Protein AF-A0A354HS71-F1 (afdb_monomer)

Foldseek 3Di:
DLVVCVVVVQADADPPPRHQQQPDQEDEEEDADDVCLVVVLSNCVSSVHHQFPVVDKHDDAYEYEHPHLVPVVVSLRRHQKYQADDCPVLVVVLVVLSVVCVVVVHISVVSSVSSCVDPRMDGD

Nearest PDB structures (foldseek):
  1vyt-assembly1_A  TM=1.849E-01  e=8.438E+00  Rattus norvegicus

Sequence (124 aa):
MEAKLREHKIPLYGLETKTGLNAFDIIGFTLQYELGYTNLLNMLDLAGLSPHARERTGFPLIIAGGPGALNPEPLADFIDAFVLGEGEEIVTEIAETVAEAKKQGWGKDKTLKLLAAIPGIYVP

Structure (mmCIF, N/CA/C/O backbone):
data_AF-A0A354HS71-F1
#
_entry.id   AF-A0A354HS71-F1
#
loop_
_atom_site.group_PDB
_atom_site.id
_atom_site.type_symbol
_atom_site.label_atom_id
_atom_site.label_alt_id
_atom_site.label_comp_id
_atom_site.label_asym_id
_atom_site.label_entity_id
_atom_site.label_seq_id
_atom_site.pdbx_PDB_ins_code
_atom_site.Cartn_x
_atom_site.Cartn_y
_atom_site.Cartn_z
_atom_site.occupancy
_atom_site.B_iso_or_equiv
_atom_site.auth_seq_id
_atom_site.auth_comp_id
_atom_site.auth_asym_id
_atom_site.auth_atom_id
_atom_site.pdbx_PDB_model_num
ATOM 1 N N . MET A 1 1 ? 16.553 -13.009 -10.366 1.00 79.50 1 MET A N 1
ATOM 2 C CA . MET A 1 1 ? 15.919 -13.760 -9.257 1.00 79.50 1 MET A CA 1
ATOM 3 C C . MET A 1 1 ? 14.458 -14.072 -9.564 1.00 79.50 1 MET A C 1
ATOM 5 O O . MET A 1 1 ? 14.075 -15.223 -9.426 1.00 79.50 1 MET A O 1
ATOM 9 N N . GLU A 1 2 ? 13.690 -13.105 -10.080 1.00 89.12 2 GLU A N 1
ATOM 10 C CA . GLU A 1 2 ? 12.306 -13.276 -10.560 1.00 89.12 2 GLU A CA 1
ATOM 11 C C . GLU A 1 2 ? 12.054 -14.570 -11.353 1.00 89.12 2 GLU A C 1
ATOM 13 O O . GLU A 1 2 ? 11.213 -15.376 -10.967 1.00 89.12 2 GLU A O 1
ATOM 18 N N . ALA A 1 3 ? 12.815 -14.803 -12.429 1.00 90.50 3 ALA A N 1
ATOM 19 C CA . ALA A 1 3 ? 12.625 -15.974 -13.287 1.00 90.50 3 ALA A CA 1
ATOM 20 C C . ALA A 1 3 ? 12.678 -17.301 -12.509 1.00 90.50 3 ALA A C 1
ATOM 22 O O . ALA A 1 3 ? 11.919 -18.219 -12.804 1.00 90.50 3 ALA A O 1
ATOM 23 N N . LYS A 1 4 ? 13.522 -17.384 -11.470 1.00 92.88 4 LYS A N 1
ATOM 24 C CA . LYS A 1 4 ? 13.631 -18.572 -10.614 1.00 92.88 4 LYS A CA 1
ATOM 25 C C . LYS A 1 4 ? 12.433 -18.739 -9.685 1.00 92.88 4 LYS A C 1
ATOM 27 O O . LYS A 1 4 ? 11.994 -19.871 -9.508 1.00 92.88 4 LYS A O 1
ATOM 32 N N . LEU A 1 5 ? 11.887 -17.649 -9.144 1.00 91.19 5 LEU A N 1
ATOM 33 C CA . LEU A 1 5 ? 10.659 -17.689 -8.342 1.00 91.19 5 LEU A CA 1
ATOM 34 C C . LEU A 1 5 ? 9.483 -18.199 -9.180 1.00 91.19 5 LEU A C 1
ATOM 36 O O . LEU A 1 5 ? 8.799 -19.135 -8.771 1.00 91.19 5 LEU A O 1
ATOM 40 N N . ARG A 1 6 ? 9.321 -17.661 -10.395 1.00 92.12 6 ARG A N 1
ATOM 41 C CA . ARG A 1 6 ? 8.273 -18.087 -11.334 1.00 92.12 6 ARG A CA 1
ATOM 42 C C . ARG A 1 6 ? 8.437 -19.548 -11.760 1.00 92.12 6 ARG A C 1
ATOM 44 O O . ARG A 1 6 ? 7.472 -20.303 -11.696 1.00 92.12 6 ARG A O 1
ATOM 51 N N . GLU A 1 7 ? 9.653 -19.963 -12.129 1.00 94.75 7 GLU A N 1
ATOM 52 C CA . GLU A 1 7 ? 9.976 -21.350 -12.515 1.00 94.75 7 GLU A CA 1
ATOM 53 C C . GLU A 1 7 ? 9.574 -22.357 -11.427 1.00 94.75 7 GLU A C 1
ATOM 55 O O . GLU A 1 7 ? 8.986 -23.394 -11.724 1.00 94.75 7 GLU A O 1
ATOM 60 N N . HIS A 1 8 ? 9.831 -22.022 -10.161 1.00 92.94 8 HIS A N 1
ATOM 61 C CA . HIS A 1 8 ? 9.558 -22.903 -9.025 1.00 92.94 8 HIS A CA 1
ATOM 62 C C . HIS A 1 8 ? 8.184 -22.658 -8.382 1.00 92.94 8 HIS A C 1
ATOM 64 O O . HIS A 1 8 ? 7.866 -23.301 -7.384 1.00 92.94 8 HIS A O 1
ATOM 70 N N . LYS A 1 9 ? 7.366 -21.749 -8.940 1.00 90.31 9 LYS A N 1
ATOM 71 C CA . LYS A 1 9 ? 6.063 -21.323 -8.392 1.00 90.31 9 LYS A CA 1
ATOM 72 C C . LYS A 1 9 ? 6.144 -20.886 -6.925 1.00 90.31 9 LYS A C 1
ATOM 74 O O . LYS A 1 9 ? 5.249 -21.166 -6.130 1.00 90.31 9 LYS A O 1
ATOM 79 N N . ILE A 1 10 ? 7.234 -20.215 -6.570 1.00 91.94 10 ILE A N 1
ATOM 80 C CA . ILE A 1 10 ? 7.444 -19.666 -5.233 1.00 91.94 10 ILE A CA 1
ATOM 81 C C . ILE A 1 10 ? 6.936 -18.219 -5.255 1.00 91.94 10 ILE A C 1
ATOM 83 O O . ILE A 1 10 ? 7.494 -17.420 -6.013 1.00 91.94 10 ILE A O 1
ATOM 87 N N . PRO A 1 11 ? 5.896 -17.865 -4.475 1.00 92.06 11 PRO A N 1
ATOM 88 C CA . PRO A 1 11 ? 5.414 -16.491 -4.421 1.00 92.06 11 PRO A CA 1
ATOM 89 C C . PRO A 1 11 ? 6.471 -15.583 -3.794 1.00 92.06 11 PRO A C 1
ATOM 91 O O . PRO A 1 11 ? 7.315 -16.041 -3.022 1.00 92.06 11 PRO A O 1
ATOM 94 N N . LEU A 1 12 ? 6.410 -14.285 -4.085 1.00 95.50 12 LEU A N 1
ATOM 95 C CA . LEU A 1 12 ? 7.213 -13.309 -3.355 1.00 95.50 12 LEU A CA 1
ATOM 96 C C . LEU A 1 12 ? 6.882 -13.387 -1.855 1.00 95.50 12 LEU A C 1
ATOM 98 O O . LEU A 1 12 ? 5.713 -13.490 -1.477 1.00 95.50 12 LEU A O 1
ATOM 102 N N . TYR A 1 13 ? 7.908 -13.365 -1.006 1.00 95.44 13 TYR A N 1
ATOM 103 C CA . TYR A 1 13 ? 7.783 -13.598 0.432 1.00 95.44 13 TYR A CA 1
ATOM 104 C C . TYR A 1 13 ? 8.615 -12.612 1.259 1.00 95.44 13 TYR A C 1
ATOM 106 O O . TYR A 1 13 ? 9.603 -12.059 0.773 1.00 95.44 13 TYR A O 1
ATOM 114 N N . GLY A 1 14 ? 8.227 -12.419 2.522 1.00 95.44 14 GLY A N 1
ATOM 115 C CA . GLY A 1 14 ? 8.968 -11.612 3.496 1.00 95.44 14 GLY A CA 1
ATOM 116 C C . GLY A 1 14 ? 10.274 -12.278 3.932 1.00 95.44 14 GLY A C 1
ATOM 117 O O . GLY A 1 14 ? 10.353 -13.504 4.031 1.00 95.44 14 GLY A O 1
ATOM 118 N N . LEU A 1 15 ? 11.311 -11.486 4.199 1.00 94.69 15 LEU A N 1
ATOM 119 C CA . LEU A 1 15 ? 12.655 -11.997 4.475 1.00 94.69 15 LEU A CA 1
ATOM 120 C C . LEU A 1 15 ? 12.729 -12.771 5.801 1.00 94.69 15 LEU A C 1
ATOM 122 O O . LEU A 1 15 ? 13.402 -13.798 5.882 1.00 94.69 15 LEU A O 1
ATOM 126 N N . GLU A 1 16 ? 12.017 -12.291 6.816 1.00 95.75 16 GLU A N 1
ATOM 127 C CA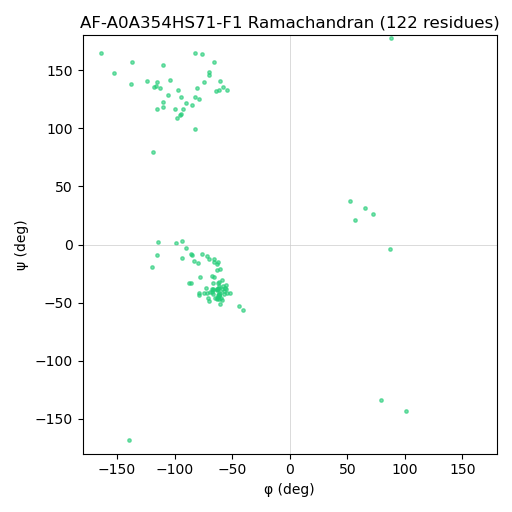 . GLU A 1 16 ? 12.092 -12.742 8.204 1.00 95.75 16 GLU A CA 1
ATOM 128 C C . GLU A 1 16 ? 11.505 -14.143 8.379 1.00 95.75 16 GLU A C 1
ATOM 130 O O . GLU A 1 16 ? 12.117 -15.016 8.991 1.00 95.75 16 GLU A O 1
ATOM 135 N N . THR A 1 17 ? 10.311 -14.366 7.831 1.00 95.25 17 THR A N 1
ATOM 136 C CA . THR A 1 17 ? 9.539 -15.596 8.057 1.00 95.25 17 THR A CA 1
ATOM 137 C C . THR A 1 17 ? 9.346 -16.432 6.801 1.00 95.25 17 THR A C 1
ATOM 139 O O . THR A 1 17 ? 8.841 -17.550 6.889 1.00 95.25 17 THR A O 1
ATOM 142 N N . LYS A 1 18 ? 9.712 -15.907 5.623 1.00 94.19 18 LYS A N 1
ATOM 143 C CA . LYS A 1 18 ? 9.358 -16.482 4.313 1.00 94.19 18 LYS A CA 1
ATOM 144 C C . LYS A 1 18 ? 7.847 -16.641 4.111 1.00 94.19 18 LYS A C 1
ATOM 146 O O . LYS A 1 18 ? 7.415 -17.422 3.265 1.00 94.19 18 LYS A O 1
ATOM 151 N N . THR A 1 19 ? 7.040 -15.888 4.862 1.00 95.56 19 THR A N 1
ATOM 152 C CA . THR A 1 19 ? 5.595 -15.799 4.641 1.00 95.56 19 THR A CA 1
ATOM 153 C C . THR A 1 19 ? 5.351 -15.165 3.274 1.00 95.56 19 THR A C 1
ATOM 155 O O . THR A 1 19 ? 5.963 -14.145 2.957 1.00 95.56 19 THR A O 1
ATOM 158 N N . GLY A 1 20 ? 4.481 -15.762 2.456 1.00 95.88 20 GLY A N 1
ATOM 159 C CA . GLY A 1 20 ? 4.084 -15.181 1.172 1.00 95.88 20 GLY A CA 1
ATOM 160 C C . GLY A 1 20 ? 3.428 -13.816 1.367 1.00 95.88 20 GLY A C 1
ATOM 161 O O . GLY A 1 20 ? 2.666 -13.630 2.314 1.00 95.88 20 GLY A O 1
ATOM 162 N N . LEU A 1 21 ? 3.714 -12.857 0.484 1.00 96.06 21 LEU A N 1
ATOM 163 C CA . LEU A 1 21 ? 3.196 -11.491 0.614 1.00 96.06 21 LEU A CA 1
ATOM 164 C C . LEU A 1 21 ? 1.658 -11.431 0.630 1.00 96.06 21 LEU A C 1
ATOM 166 O O . LEU A 1 21 ? 1.080 -10.599 1.320 1.00 96.06 21 LEU A O 1
ATOM 170 N N . ASN A 1 22 ? 0.989 -12.360 -0.051 1.00 94.44 22 ASN A N 1
ATOM 171 C CA . ASN A 1 22 ? -0.469 -12.492 -0.047 1.00 94.44 22 ASN A CA 1
ATOM 172 C C . ASN A 1 22 ? -1.085 -12.895 1.306 1.00 94.44 22 ASN A C 1
ATOM 174 O O . ASN A 1 22 ? -2.302 -12.833 1.446 1.00 94.44 22 ASN A O 1
ATOM 178 N N . ALA A 1 23 ? -0.281 -13.328 2.279 1.00 95.62 23 ALA A N 1
ATOM 179 C CA . ALA A 1 23 ? -0.741 -13.709 3.614 1.00 95.62 23 ALA A CA 1
ATOM 180 C C . ALA A 1 23 ? -0.548 -12.600 4.665 1.00 95.62 23 ALA A C 1
ATOM 182 O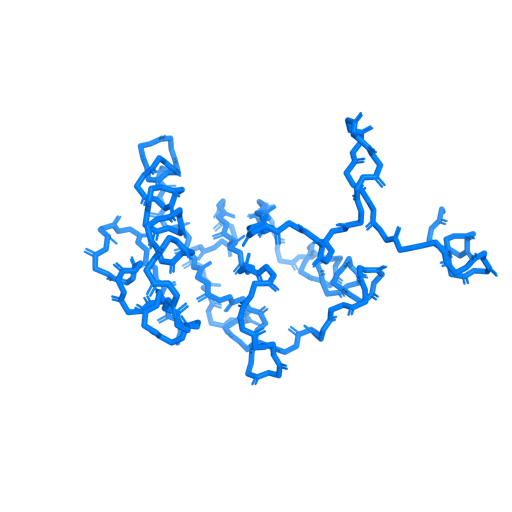 O . ALA A 1 23 ? -0.850 -12.816 5.838 1.00 95.62 23 ALA A O 1
ATOM 183 N N . PHE A 1 24 ? -0.030 -11.434 4.267 1.00 96.69 24 PHE A N 1
ATOM 184 C CA . PHE A 1 24 ? 0.070 -10.267 5.140 1.00 96.69 24 PHE A CA 1
ATOM 185 C C . PHE A 1 24 ? -1.247 -9.489 5.188 1.00 96.69 24 PHE A C 1
ATOM 187 O O . PHE A 1 24 ? -2.124 -9.641 4.339 1.00 96.69 24 PHE A O 1
ATOM 194 N N . ASP A 1 25 ? -1.353 -8.610 6.181 1.00 96.31 25 ASP A N 1
ATOM 195 C CA . ASP A 1 25 ? -2.488 -7.697 6.332 1.00 96.31 25 ASP A CA 1
ATOM 196 C C . ASP A 1 25 ? -2.280 -6.391 5.563 1.00 96.31 25 ASP A C 1
ATOM 198 O O . ASP A 1 25 ? -3.222 -5.804 5.031 1.00 96.31 25 ASP A O 1
ATOM 202 N N . ILE A 1 26 ? -1.028 -5.947 5.476 1.00 97.06 26 ILE A N 1
ATOM 203 C CA . ILE A 1 26 ? -0.614 -4.730 4.788 1.00 97.06 26 ILE A CA 1
ATOM 204 C C . ILE A 1 26 ? 0.668 -5.044 4.022 1.00 97.06 26 ILE A C 1
ATOM 206 O O . ILE A 1 26 ? 1.573 -5.688 4.555 1.00 97.06 26 ILE A O 1
ATOM 210 N N . ILE A 1 27 ? 0.761 -4.549 2.791 1.00 97.31 27 ILE A N 1
ATOM 211 C CA . ILE A 1 27 ? 2.017 -4.444 2.050 1.00 97.31 27 ILE A CA 1
ATOM 212 C C . ILE A 1 27 ? 2.294 -2.956 1.844 1.00 97.31 27 ILE A C 1
ATOM 214 O O . ILE A 1 27 ? 1.525 -2.262 1.180 1.00 97.31 27 ILE A O 1
ATOM 218 N N . GLY A 1 28 ? 3.391 -2.478 2.429 1.00 95.81 28 GLY A N 1
ATOM 219 C CA . GLY A 1 28 ? 3.848 -1.097 2.307 1.00 95.81 28 GLY A CA 1
ATOM 220 C C . GLY A 1 28 ? 4.913 -0.941 1.223 1.00 95.81 28 GLY A C 1
ATOM 221 O O . GLY A 1 28 ? 5.882 -1.699 1.193 1.00 95.81 28 GLY A O 1
ATOM 222 N N . PHE A 1 29 ? 4.766 0.066 0.365 1.00 95.44 29 PHE A N 1
ATOM 223 C CA . PHE A 1 29 ? 5.769 0.461 -0.622 1.00 95.44 29 PHE A CA 1
ATOM 224 C C . PHE A 1 29 ? 6.261 1.885 -0.367 1.00 95.44 29 PHE A C 1
ATOM 226 O O . PHE A 1 29 ? 5.466 2.804 -0.187 1.00 95.44 29 PHE A O 1
ATOM 233 N N . THR A 1 30 ? 7.574 2.094 -0.449 1.00 93.94 30 THR A N 1
ATOM 234 C CA . THR A 1 30 ? 8.154 3.442 -0.496 1.00 93.94 30 THR A CA 1
ATOM 235 C C . THR A 1 30 ? 8.451 3.816 -1.943 1.00 93.94 30 THR A C 1
ATOM 237 O O . THR A 1 30 ? 9.379 3.291 -2.562 1.00 93.94 30 THR A O 1
ATOM 240 N N . LEU A 1 31 ? 7.667 4.740 -2.486 1.00 93.56 31 LEU A N 1
ATOM 241 C CA . LEU A 1 31 ? 7.800 5.283 -3.830 1.00 93.56 31 LEU A CA 1
ATOM 242 C C . LEU A 1 31 ? 8.868 6.380 -3.836 1.00 93.56 31 LEU A C 1
ATOM 244 O O . LEU A 1 31 ? 8.619 7.516 -3.440 1.00 93.56 31 LEU A O 1
ATOM 248 N N . GLN A 1 32 ? 10.074 6.032 -4.280 1.00 90.94 32 GLN A N 1
ATOM 249 C CA . GLN A 1 32 ? 11.189 6.982 -4.368 1.00 90.94 32 GLN A CA 1
ATOM 250 C C . GLN A 1 32 ? 11.086 7.887 -5.603 1.00 90.94 32 GLN A C 1
ATOM 252 O O . GLN A 1 32 ? 11.367 9.077 -5.517 1.00 90.94 32 GLN A O 1
ATOM 257 N N . TYR A 1 33 ? 10.699 7.316 -6.746 1.00 88.69 33 TYR A N 1
ATOM 258 C CA . TYR A 1 33 ? 10.569 7.996 -8.037 1.00 88.69 33 TYR A CA 1
ATOM 259 C C . TYR A 1 33 ? 9.736 7.144 -9.010 1.00 88.69 33 TYR A C 1
ATOM 261 O O . TYR A 1 33 ? 9.547 5.940 -8.814 1.00 88.69 33 TYR A O 1
ATOM 269 N N . GLU A 1 34 ? 9.284 7.762 -10.094 1.00 89.00 34 GLU A N 1
ATOM 270 C CA . GLU A 1 34 ? 8.287 7.247 -11.038 1.00 89.00 34 GLU A CA 1
ATOM 271 C C . GLU A 1 34 ? 8.768 6.024 -11.828 1.00 89.00 34 GLU A C 1
ATOM 273 O O . GLU A 1 34 ? 8.000 5.106 -12.109 1.00 89.00 34 GLU A O 1
ATOM 278 N N . LEU A 1 35 ? 10.066 5.951 -12.138 1.00 89.75 35 LEU A N 1
ATOM 279 C CA . LEU A 1 35 ? 10.651 4.797 -12.836 1.00 89.75 35 LEU A CA 1
ATOM 280 C C . LEU A 1 35 ? 10.542 3.490 -12.025 1.00 89.75 35 LEU A C 1
ATOM 282 O O . LEU A 1 35 ? 10.692 2.410 -12.590 1.00 89.75 35 LEU A O 1
ATOM 286 N N . GLY A 1 36 ? 10.283 3.571 -10.714 1.00 87.12 36 GLY A N 1
ATOM 287 C CA . GLY A 1 36 ? 10.090 2.410 -9.844 1.00 87.12 36 GLY A CA 1
ATOM 288 C C . GLY A 1 36 ? 8.666 1.847 -9.833 1.00 87.12 36 GLY A C 1
ATOM 289 O O . GLY A 1 36 ? 8.451 0.775 -9.271 1.00 87.12 36 GLY A O 1
ATOM 290 N N . TYR A 1 37 ? 7.689 2.523 -10.440 1.00 92.88 37 TYR A N 1
ATOM 291 C CA . TYR A 1 37 ? 6.276 2.142 -10.340 1.00 92.88 37 TYR A CA 1
ATOM 292 C C . TYR A 1 37 ? 5.980 0.767 -10.945 1.00 92.88 37 TYR A C 1
ATOM 294 O O . TYR A 1 37 ? 5.240 -0.029 -10.372 1.00 92.88 37 TYR A O 1
ATOM 302 N N . THR A 1 38 ? 6.616 0.429 -12.064 1.00 93.62 38 THR A N 1
ATOM 303 C CA . THR A 1 38 ? 6.442 -0.881 -12.706 1.00 93.62 38 THR A CA 1
ATOM 304 C C . THR A 1 38 ? 7.008 -2.027 -11.866 1.00 93.62 38 THR A C 1
ATOM 306 O O . THR A 1 38 ? 6.491 -3.143 -11.935 1.00 93.62 38 THR A O 1
ATOM 309 N N . ASN A 1 39 ? 8.011 -1.765 -11.020 1.00 93.31 39 ASN A N 1
ATOM 310 C CA . ASN A 1 39 ? 8.547 -2.773 -10.105 1.00 93.31 39 ASN A CA 1
ATOM 311 C C . ASN A 1 39 ? 7.515 -3.165 -9.048 1.00 93.31 39 ASN A C 1
ATOM 313 O O . ASN A 1 39 ? 7.406 -4.346 -8.730 1.00 93.31 39 ASN A O 1
ATOM 317 N N . LEU A 1 40 ? 6.728 -2.206 -8.550 1.00 94.69 40 LEU A N 1
ATOM 318 C CA . LEU A 1 40 ? 5.622 -2.484 -7.634 1.00 94.69 40 LEU A CA 1
ATOM 319 C C . LEU A 1 40 ? 4.609 -3.430 -8.283 1.00 94.69 40 LEU A C 1
ATOM 321 O O . LEU A 1 40 ? 4.247 -4.439 -7.684 1.00 94.69 40 LEU A O 1
ATOM 325 N N . LEU A 1 41 ? 4.208 -3.155 -9.528 1.00 94.88 41 LEU A N 1
ATOM 326 C CA . LEU A 1 41 ? 3.261 -4.006 -10.258 1.00 94.88 41 LEU A CA 1
ATOM 327 C C . LEU A 1 41 ? 3.807 -5.426 -10.454 1.00 94.88 41 LEU A C 1
ATOM 329 O O . LEU A 1 41 ? 3.089 -6.400 -10.236 1.00 94.88 41 LEU A O 1
ATOM 333 N N . ASN A 1 42 ? 5.093 -5.553 -10.792 1.00 94.88 42 ASN A N 1
ATOM 334 C CA . ASN A 1 42 ? 5.757 -6.853 -10.893 1.00 94.88 42 ASN A CA 1
ATOM 335 C C . ASN A 1 42 ? 5.805 -7.585 -9.539 1.00 94.88 42 ASN A C 1
ATOM 337 O O . ASN A 1 42 ? 5.617 -8.797 -9.481 1.00 94.88 42 ASN A O 1
ATOM 341 N N . MET A 1 43 ? 6.026 -6.866 -8.434 1.00 95.44 43 MET A N 1
ATOM 342 C CA . MET A 1 43 ? 6.013 -7.449 -7.089 1.00 95.44 43 MET A CA 1
ATOM 343 C C . MET A 1 43 ? 4.621 -7.947 -6.684 1.00 95.44 43 MET A C 1
ATOM 345 O O . MET A 1 43 ? 4.532 -9.015 -6.080 1.00 95.44 43 MET A O 1
ATOM 349 N N . LEU A 1 44 ? 3.549 -7.227 -7.036 1.00 96.00 44 LEU A N 1
ATOM 350 C CA . LEU A 1 44 ? 2.171 -7.684 -6.814 1.00 96.00 44 LEU A CA 1
ATOM 351 C C . LEU A 1 44 ? 1.873 -8.962 -7.605 1.00 96.00 44 LEU A C 1
ATOM 353 O O . LEU A 1 44 ? 1.383 -9.935 -7.033 1.00 96.00 44 LEU A O 1
ATOM 357 N N . ASP A 1 45 ? 2.251 -8.998 -8.883 1.00 94.88 45 ASP A N 1
ATOM 358 C CA . ASP A 1 45 ? 2.088 -10.186 -9.723 1.00 94.88 45 ASP A CA 1
ATOM 359 C C . ASP A 1 45 ? 2.876 -11.391 -9.170 1.00 94.88 45 ASP A C 1
ATOM 361 O O . ASP A 1 45 ? 2.338 -12.490 -9.034 1.00 94.88 45 ASP A O 1
ATOM 365 N N . LEU A 1 46 ? 4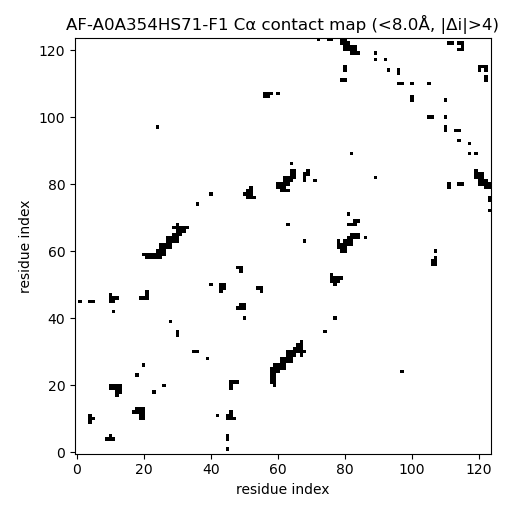.124 -11.184 -8.734 1.00 95.00 46 LEU A N 1
ATOM 366 C CA . LEU A 1 46 ? 4.927 -12.227 -8.082 1.00 95.00 46 LEU A CA 1
ATOM 367 C C . LEU A 1 46 ? 4.366 -12.682 -6.732 1.00 95.00 46 LEU A C 1
ATOM 369 O O . LEU A 1 46 ? 4.600 -13.820 -6.322 1.00 95.00 46 LEU A O 1
ATOM 373 N N . ALA A 1 47 ? 3.647 -11.813 -6.025 1.00 95.12 47 ALA A N 1
ATOM 374 C CA . ALA A 1 47 ? 2.923 -12.163 -4.809 1.00 95.12 47 ALA A CA 1
ATOM 375 C C . ALA A 1 47 ? 1.622 -12.938 -5.092 1.00 95.12 47 ALA A C 1
ATOM 377 O O . ALA A 1 47 ? 0.997 -13.426 -4.151 1.00 95.12 47 ALA A O 1
ATOM 378 N N . GLY A 1 48 ? 1.211 -13.065 -6.359 1.00 93.81 48 GLY A N 1
ATOM 379 C CA . GLY A 1 48 ? -0.074 -13.649 -6.745 1.00 93.81 48 GLY A CA 1
ATOM 380 C C . GLY A 1 48 ? -1.265 -12.739 -6.433 1.00 93.81 48 GLY A C 1
ATOM 381 O O . GLY A 1 48 ? -2.367 -13.235 -6.204 1.00 93.81 48 GLY A O 1
ATOM 382 N N . LEU A 1 49 ? -1.047 -11.423 -6.380 1.00 96.19 49 LEU A N 1
ATOM 383 C CA . LEU A 1 49 ? -2.072 -10.410 -6.136 1.00 96.19 49 LEU A CA 1
ATOM 384 C C . LEU A 1 49 ? -2.430 -9.710 -7.449 1.00 96.19 49 LEU A C 1
ATOM 386 O O . LEU A 1 49 ? -1.544 -9.419 -8.252 1.00 96.19 49 LEU A O 1
ATOM 390 N N . SER A 1 50 ? -3.714 -9.389 -7.658 1.00 96.38 50 SER A N 1
ATOM 391 C CA . SER A 1 50 ? -4.080 -8.561 -8.814 1.00 96.38 50 SER A CA 1
ATOM 392 C C . SER A 1 50 ? -3.402 -7.186 -8.705 1.00 96.38 50 SER A C 1
ATOM 394 O O . SER A 1 50 ? -3.475 -6.556 -7.638 1.00 96.38 50 SER A O 1
ATOM 396 N N . PRO A 1 51 ? -2.779 -6.686 -9.790 1.00 95.69 51 PRO A N 1
ATOM 397 C CA . PRO A 1 51 ? -2.249 -5.330 -9.832 1.00 95.69 51 PRO A CA 1
ATOM 398 C C . PRO A 1 51 ? -3.328 -4.277 -9.570 1.00 95.69 51 PRO A C 1
ATOM 400 O O . PRO A 1 51 ? -3.057 -3.280 -8.905 1.00 95.69 51 PRO A O 1
ATOM 403 N N . HIS A 1 52 ? -4.557 -4.503 -10.038 1.00 97.19 52 HIS A N 1
ATOM 404 C CA . HIS A 1 52 ? -5.631 -3.524 -9.938 1.00 97.19 52 HIS A CA 1
ATOM 405 C C . HIS A 1 52 ? -6.313 -3.561 -8.569 1.00 97.19 52 HIS A C 1
ATOM 407 O O . HIS A 1 52 ? -6.827 -4.593 -8.132 1.00 97.19 52 HIS A O 1
ATOM 413 N N . ALA A 1 53 ? -6.394 -2.403 -7.914 1.00 97.12 53 ALA A N 1
ATOM 414 C CA . ALA A 1 53 ? -6.987 -2.251 -6.588 1.00 97.12 53 ALA A CA 1
ATOM 415 C C . ALA A 1 53 ? -8.441 -2.727 -6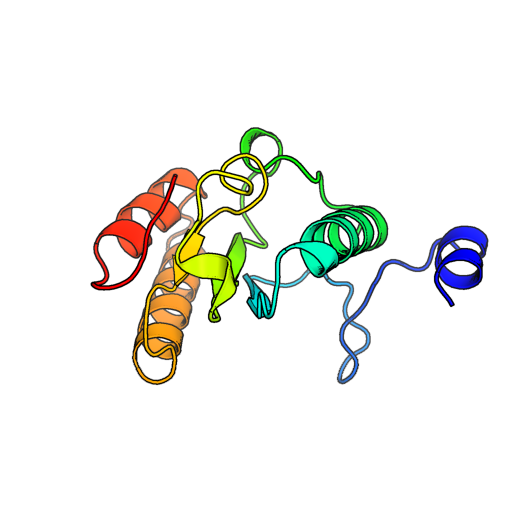.527 1.00 97.12 53 ALA A C 1
ATOM 417 O O . ALA A 1 53 ? -8.829 -3.424 -5.587 1.00 97.12 53 ALA A O 1
ATOM 418 N N . ARG A 1 54 ? -9.222 -2.436 -7.571 1.00 96.00 54 ARG A N 1
ATOM 419 C CA . ARG A 1 54 ? -10.631 -2.843 -7.690 1.00 96.00 54 ARG A CA 1
ATOM 420 C C . ARG A 1 54 ? -10.854 -4.361 -7.735 1.00 96.00 54 ARG A C 1
ATOM 422 O O . ARG A 1 54 ? -11.955 -4.820 -7.465 1.00 96.00 54 ARG A O 1
ATOM 429 N N . GLU A 1 55 ? -9.835 -5.134 -8.113 1.00 96.62 55 GLU A N 1
ATOM 430 C CA . GLU A 1 55 ? -9.917 -6.598 -8.237 1.00 96.62 55 GLU A CA 1
ATOM 431 C C . GLU A 1 55 ? -9.474 -7.314 -6.953 1.00 96.62 55 GLU A C 1
ATOM 433 O O . GLU A 1 55 ? -9.700 -8.514 -6.799 1.00 96.62 55 GLU A O 1
ATOM 438 N N . ARG A 1 56 ? -8.858 -6.590 -6.009 1.00 94.81 56 ARG A N 1
ATOM 439 C CA . ARG A 1 56 ? -8.450 -7.126 -4.708 1.00 94.81 56 ARG A CA 1
ATOM 440 C C . ARG A 1 56 ? -9.569 -6.961 -3.685 1.00 94.81 56 ARG A C 1
ATOM 442 O O . ARG A 1 56 ? -9.959 -5.839 -3.363 1.00 94.81 56 ARG A O 1
ATOM 449 N N . THR A 1 57 ? -10.022 -8.070 -3.106 1.00 90.94 57 THR A N 1
ATOM 450 C CA . THR A 1 57 ? -11.014 -8.088 -2.021 1.00 90.94 57 THR A CA 1
ATOM 451 C C . THR A 1 57 ? -10.355 -8.415 -0.683 1.00 90.94 57 THR A C 1
ATOM 453 O O . THR A 1 57 ? -9.692 -9.442 -0.564 1.00 90.94 57 THR A O 1
ATOM 456 N N . GLY A 1 58 ? -10.593 -7.602 0.345 1.00 92.56 58 GLY A N 1
ATOM 457 C CA . GLY A 1 58 ? -10.055 -7.849 1.687 1.00 92.56 58 GLY A CA 1
ATOM 458 C C . GLY A 1 58 ? -8.585 -7.446 1.830 1.00 92.56 58 GLY A C 1
ATOM 459 O O . GLY A 1 58 ? -8.223 -6.340 1.437 1.00 92.56 58 GLY A O 1
ATOM 460 N N . PHE A 1 59 ? -7.782 -8.327 2.430 1.00 94.50 59 PHE A N 1
ATOM 461 C CA . PHE A 1 59 ? -6.367 -8.117 2.756 1.00 94.50 59 PHE A CA 1
ATOM 462 C C . PHE A 1 59 ? -5.456 -8.988 1.862 1.00 94.50 59 PHE A C 1
ATOM 464 O O . PHE A 1 59 ? -5.914 -10.042 1.410 1.00 94.50 59 PHE A O 1
ATOM 471 N N . PRO A 1 60 ? -4.186 -8.602 1.622 1.00 97.00 60 PRO A N 1
ATOM 472 C CA . PRO A 1 60 ? -3.511 -7.402 2.128 1.00 97.00 60 PRO A CA 1
ATOM 473 C C . PRO A 1 60 ? -4.024 -6.101 1.504 1.00 97.00 60 PRO A C 1
ATOM 475 O O . PRO A 1 60 ? -4.382 -6.071 0.326 1.00 97.00 60 PRO A O 1
ATOM 478 N N . LEU A 1 61 ? -3.992 -5.016 2.283 1.00 97.94 61 LEU A N 1
ATOM 479 C CA . LEU A 1 61 ? -4.084 -3.660 1.736 1.00 97.94 61 LEU A CA 1
ATOM 480 C C . LEU A 1 61 ? -2.721 -3.226 1.194 1.00 97.94 61 LEU A C 1
ATOM 482 O O . LEU A 1 61 ? -1.697 -3.406 1.855 1.00 97.94 61 LEU A O 1
ATOM 486 N N . ILE A 1 62 ? -2.713 -2.635 0.004 1.00 98.00 62 ILE A N 1
ATOM 487 C CA . ILE A 1 62 ? -1.520 -2.081 -0.631 1.00 98.00 62 ILE A CA 1
ATOM 488 C C . ILE A 1 62 ? -1.444 -0.595 -0.309 1.00 98.00 62 ILE A C 1
ATOM 490 O O . ILE A 1 62 ? -2.267 0.189 -0.782 1.00 98.00 62 ILE A O 1
ATOM 494 N N . ILE A 1 63 ? -0.449 -0.217 0.487 1.00 97.25 63 ILE A N 1
ATOM 495 C CA . ILE A 1 63 ? -0.247 1.158 0.941 1.00 97.25 63 ILE A CA 1
ATOM 496 C C . ILE A 1 63 ? 1.071 1.678 0.378 1.00 97.25 63 ILE A C 1
ATOM 498 O O . ILE A 1 63 ? 2.079 0.972 0.396 1.00 97.25 63 ILE A O 1
ATOM 502 N N . ALA A 1 64 ? 1.077 2.910 -0.120 1.00 96.12 64 ALA A N 1
ATOM 503 C CA . ALA A 1 64 ? 2.273 3.535 -0.669 1.00 96.12 64 ALA A CA 1
ATOM 504 C C . ALA A 1 64 ? 2.596 4.861 0.026 1.00 96.12 64 ALA A C 1
ATOM 506 O O . ALA A 1 64 ? 1.703 5.643 0.319 1.00 96.12 64 ALA A O 1
ATOM 507 N N . GLY A 1 65 ? 3.874 5.138 0.261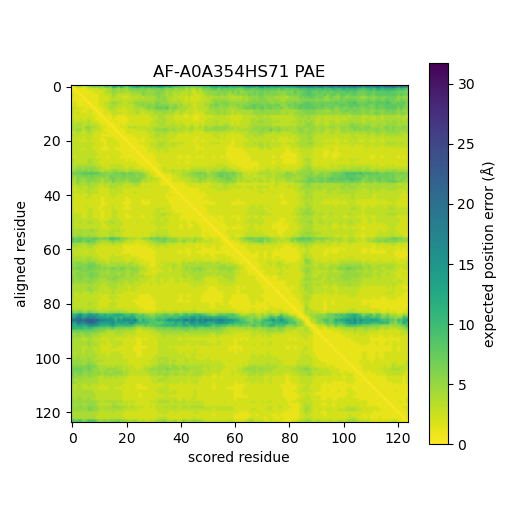 1.00 94.62 65 GLY A N 1
ATOM 508 C CA . GLY A 1 65 ? 4.353 6.413 0.799 1.00 94.62 65 GLY A CA 1
ATOM 509 C C . GLY A 1 65 ? 5.640 6.867 0.117 1.00 94.62 65 GLY A C 1
ATOM 510 O O . GLY A 1 65 ? 6.058 6.289 -0.885 1.00 94.62 65 GLY A O 1
ATOM 511 N N . GLY A 1 66 ? 6.302 7.877 0.676 1.00 92.38 66 GLY A N 1
ATOM 512 C CA . GLY A 1 66 ? 7.532 8.450 0.119 1.00 92.38 66 GLY A CA 1
ATOM 513 C C . GLY A 1 66 ? 7.285 9.565 -0.908 1.00 92.38 66 GLY A C 1
ATOM 514 O O . GLY A 1 66 ? 6.136 9.883 -1.211 1.00 92.38 66 GLY A O 1
ATOM 515 N N . PRO A 1 67 ? 8.348 10.186 -1.453 1.00 91.50 67 PRO A N 1
ATOM 516 C CA . PRO A 1 67 ? 8.227 11.371 -2.310 1.00 91.50 67 PRO A CA 1
ATOM 517 C C . PRO A 1 67 ? 7.327 11.163 -3.534 1.00 91.50 67 PRO A C 1
ATOM 519 O O . PRO A 1 67 ? 6.551 12.044 -3.893 1.00 91.50 67 PRO A O 1
ATOM 522 N N . GLY A 1 68 ? 7.382 9.975 -4.140 1.00 89.56 68 GLY A N 1
ATOM 523 C CA . GLY A 1 68 ? 6.570 9.613 -5.298 1.00 89.56 68 GLY A CA 1
ATOM 524 C C . GLY A 1 68 ? 5.086 9.400 -4.991 1.00 89.56 68 GLY A C 1
ATOM 525 O O . GLY A 1 68 ? 4.311 9.287 -5.933 1.00 89.56 68 GLY A O 1
ATOM 526 N N . ALA A 1 69 ? 4.675 9.347 -3.718 1.00 92.62 69 ALA A N 1
ATOM 527 C CA . ALA A 1 69 ? 3.265 9.291 -3.325 1.00 92.62 69 ALA A CA 1
ATOM 528 C C . ALA A 1 69 ? 2.580 10.669 -3.373 1.00 92.62 69 ALA A C 1
ATOM 530 O O . ALA A 1 69 ? 1.356 10.730 -3.411 1.00 92.62 69 ALA A O 1
ATOM 531 N N . LEU A 1 70 ? 3.347 11.769 -3.431 1.00 91.31 70 LEU A N 1
ATOM 532 C CA . LEU A 1 70 ? 2.807 13.133 -3.531 1.00 91.31 70 LEU A CA 1
ATOM 533 C C . LEU A 1 7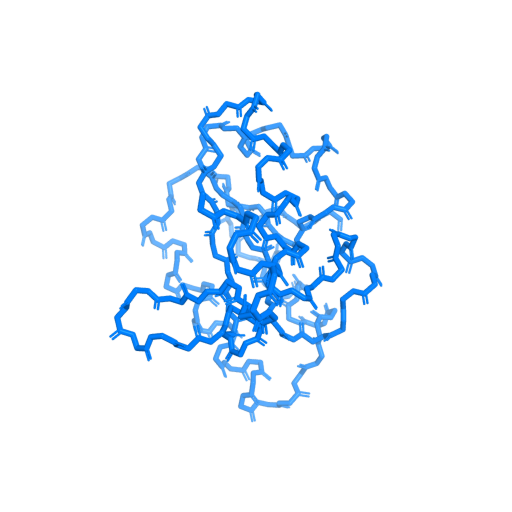0 ? 2.075 13.405 -4.857 1.00 91.31 70 LEU A C 1
ATOM 535 O O . LEU A 1 70 ? 1.315 14.364 -4.943 1.00 91.31 70 LEU A O 1
ATOM 539 N N . ASN A 1 71 ? 2.267 12.544 -5.860 1.00 92.94 71 ASN A N 1
ATOM 540 C CA . ASN A 1 71 ? 1.496 12.514 -7.100 1.00 92.94 71 ASN A CA 1
ATOM 541 C C . ASN A 1 71 ? 0.795 11.145 -7.208 1.00 92.94 71 ASN A C 1
ATOM 543 O O . ASN A 1 71 ? 1.314 10.264 -7.892 1.00 92.94 71 ASN A O 1
ATOM 547 N N . PRO A 1 72 ? -0.337 10.922 -6.514 1.00 93.56 72 PRO A N 1
ATOM 548 C CA . PRO A 1 72 ? -0.926 9.586 -6.376 1.00 93.56 72 PRO A CA 1
ATOM 549 C C . PRO A 1 72 ? -1.696 9.111 -7.620 1.00 93.56 72 PRO A C 1
ATOM 551 O O . PRO A 1 72 ? -1.752 7.913 -7.885 1.00 93.56 72 PRO A O 1
ATOM 554 N N . GLU A 1 73 ? -2.245 10.034 -8.417 1.00 94.75 73 GLU A N 1
ATOM 555 C C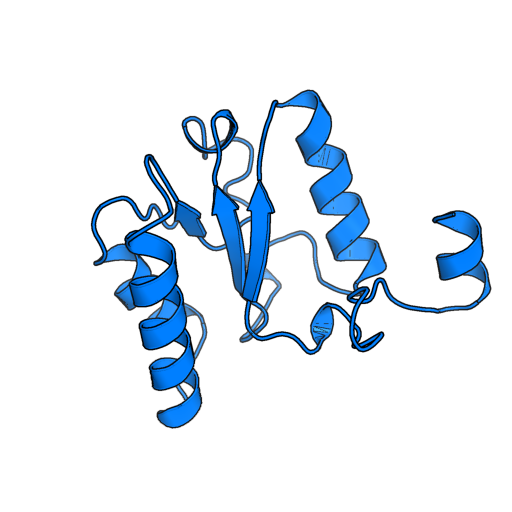A . GLU A 1 73 ? -3.123 9.745 -9.567 1.00 94.75 73 GLU A CA 1
ATOM 556 C C . GLU A 1 73 ? -2.567 8.730 -10.588 1.00 94.75 73 GLU A C 1
ATOM 558 O O . GLU A 1 73 ? -3.309 7.838 -10.997 1.00 94.75 73 GLU A O 1
ATOM 563 N N . PRO A 1 74 ? -1.272 8.748 -10.977 1.00 93.88 74 PRO A N 1
ATOM 564 C CA . PRO A 1 74 ? -0.717 7.738 -11.883 1.00 93.88 74 PRO A CA 1
ATOM 565 C C . PRO A 1 74 ? -0.795 6.299 -11.351 1.00 93.88 74 PRO A C 1
ATOM 567 O O . PRO A 1 74 ? -0.700 5.352 -12.130 1.00 93.88 74 PRO A O 1
ATOM 570 N N . LEU A 1 75 ? -0.923 6.129 -10.032 1.00 96.06 75 LEU A N 1
ATOM 571 C CA . LEU A 1 75 ? -0.973 4.839 -9.351 1.00 96.06 75 LEU A CA 1
ATOM 572 C C . LEU A 1 75 ? -2.321 4.552 -8.671 1.00 96.06 75 LEU A C 1
ATOM 574 O O . LEU A 1 75 ? -2.462 3.494 -8.053 1.00 96.06 75 LEU A O 1
ATOM 578 N N . ALA A 1 76 ? -3.306 5.443 -8.800 1.00 96.56 76 ALA A N 1
ATOM 579 C CA . ALA A 1 76 ? -4.607 5.343 -8.137 1.00 96.56 76 ALA A CA 1
ATOM 580 C C . ALA A 1 76 ? -5.331 4.014 -8.421 1.00 96.56 76 ALA A C 1
ATOM 582 O O . ALA A 1 76 ? -5.886 3.398 -7.517 1.00 96.56 76 ALA A O 1
ATOM 583 N N . ASP A 1 77 ? -5.233 3.498 -9.649 1.00 97.06 77 ASP A N 1
ATOM 584 C CA . ASP A 1 77 ? -5.851 2.221 -10.035 1.00 97.06 77 ASP A CA 1
ATOM 585 C C . ASP A 1 77 ? -5.19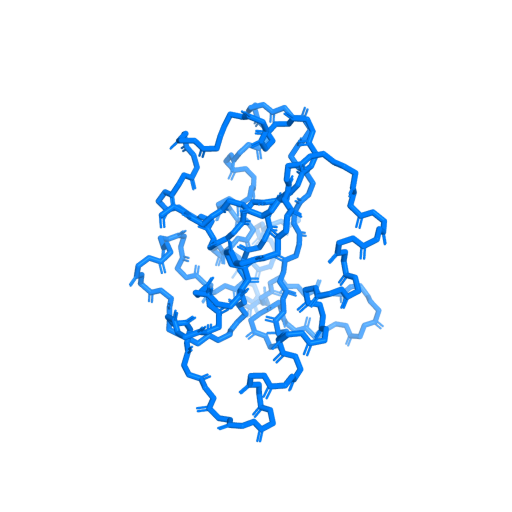5 0.981 -9.393 1.00 97.06 77 ASP A C 1
ATOM 587 O O . ASP A 1 77 ? -5.736 -0.128 -9.487 1.00 97.06 77 ASP A O 1
ATOM 591 N N . PHE A 1 78 ? -4.019 1.129 -8.773 1.00 97.38 78 PHE A N 1
ATOM 592 C CA . PHE A 1 78 ? -3.177 0.018 -8.318 1.00 97.38 78 PHE A CA 1
ATOM 593 C C . PHE A 1 78 ? -2.918 0.010 -6.810 1.00 97.38 78 PHE A C 1
ATOM 595 O O . PHE A 1 78 ? -2.570 -1.042 -6.272 1.00 97.38 78 PHE A O 1
ATOM 602 N N . ILE A 1 79 ? -3.098 1.134 -6.118 1.00 97.81 79 ILE A N 1
ATOM 603 C CA . ILE A 1 79 ? -2.794 1.312 -4.691 1.00 97.81 79 ILE A CA 1
ATOM 604 C C . ILE A 1 79 ? -4.085 1.572 -3.921 1.00 97.81 79 ILE A C 1
ATOM 606 O O . ILE A 1 79 ? -4.958 2.284 -4.399 1.00 97.81 79 ILE A O 1
ATOM 610 N N . ASP A 1 80 ? -4.212 0.987 -2.730 1.00 98.06 80 ASP A N 1
ATOM 611 C CA . ASP A 1 80 ? -5.433 1.116 -1.932 1.00 98.06 80 ASP A CA 1
ATOM 612 C C . ASP A 1 80 ? -5.433 2.388 -1.066 1.00 98.06 80 ASP A C 1
ATOM 614 O O . ASP A 1 80 ? -6.489 2.967 -0.833 1.00 98.06 80 ASP A O 1
ATOM 618 N N . ALA A 1 81 ? -4.266 2.830 -0.587 1.00 97.69 81 ALA A N 1
ATOM 619 C CA . ALA A 1 81 ? -4.109 4.089 0.141 1.00 97.69 81 ALA A CA 1
ATOM 620 C C . ALA A 1 81 ? -2.692 4.665 -0.007 1.00 97.69 81 ALA A C 1
ATOM 622 O O . ALA A 1 81 ? -1.705 3.928 -0.067 1.00 97.69 81 ALA A O 1
ATOM 623 N N . PHE A 1 82 ? -2.583 5.988 -0.006 1.00 97.31 82 PHE A N 1
ATOM 624 C CA . PHE A 1 82 ? -1.328 6.727 -0.047 1.00 97.31 82 PHE A CA 1
ATOM 625 C C . PHE A 1 82 ? -1.099 7.463 1.269 1.00 97.31 82 PHE A C 1
ATOM 627 O O . PHE A 1 82 ? -2.001 8.127 1.771 1.00 97.31 82 PHE A O 1
ATOM 634 N N . VAL A 1 83 ? 0.118 7.382 1.798 1.00 95.94 83 VAL A N 1
ATOM 635 C CA . VAL A 1 83 ? 0.589 8.188 2.926 1.00 95.94 83 VAL A CA 1
ATOM 636 C C . VAL A 1 83 ? 1.319 9.403 2.370 1.00 95.94 83 VAL A C 1
ATOM 638 O O . VAL A 1 83 ? 2.388 9.286 1.764 1.00 95.94 83 VAL A O 1
ATOM 641 N N . LEU A 1 84 ? 0.721 10.571 2.565 1.00 92.75 84 LEU A N 1
ATOM 642 C CA . LEU A 1 84 ? 1.221 11.867 2.139 1.00 92.75 84 LEU A CA 1
ATOM 643 C C . LEU A 1 84 ? 1.884 12.565 3.329 1.00 92.75 84 LEU A C 1
ATOM 645 O O . LEU A 1 84 ? 1.222 12.914 4.303 1.00 92.75 84 LEU A O 1
ATOM 649 N N . GLY A 1 85 ? 3.190 12.807 3.228 1.00 84.31 85 GLY A N 1
ATOM 650 C CA . GLY A 1 85 ? 3.968 13.455 4.286 1.00 84.31 85 GLY A CA 1
ATOM 651 C C . GLY A 1 85 ? 4.771 12.463 5.126 1.00 84.31 85 GLY A C 1
ATOM 652 O O . GLY A 1 85 ? 5.348 11.513 4.595 1.00 84.31 85 GLY A O 1
ATOM 653 N N . GLU A 1 86 ? 4.873 12.731 6.426 1.00 78.12 86 GLU A N 1
ATOM 654 C CA . GLU A 1 86 ? 5.718 11.975 7.350 1.00 78.12 86 GLU A CA 1
ATOM 655 C C . GLU A 1 86 ? 4.989 10.732 7.873 1.00 78.12 86 GLU A C 1
ATOM 657 O O . GLU A 1 86 ? 3.920 10.816 8.469 1.00 78.12 86 GLU A O 1
ATOM 662 N N . GLY A 1 87 ? 5.559 9.554 7.615 1.00 71.62 87 GLY A N 1
ATOM 663 C CA . GLY A 1 87 ? 4.904 8.278 7.910 1.00 71.62 87 GLY A CA 1
ATOM 664 C C . GLY A 1 87 ? 5.090 7.760 9.337 1.00 71.62 87 GLY A C 1
ATOM 665 O O . GLY A 1 87 ? 4.476 6.752 9.670 1.00 71.62 87 GLY A O 1
ATOM 666 N N . GLU A 1 88 ? 5.940 8.384 10.159 1.00 74.00 88 GLU A N 1
ATOM 667 C CA . GLU A 1 88 ? 6.350 7.819 11.456 1.00 74.00 88 GLU A CA 1
ATOM 668 C C . GLU A 1 88 ? 5.190 7.739 12.460 1.00 74.00 88 GLU A C 1
ATOM 670 O O . GLU A 1 88 ? 4.995 6.697 13.083 1.00 74.00 88 GLU A O 1
ATOM 675 N N . GLU A 1 89 ? 4.355 8.776 12.551 1.00 77.44 89 GLU A N 1
ATOM 676 C CA . GLU A 1 89 ? 3.151 8.743 13.395 1.00 77.44 89 GLU A CA 1
ATOM 677 C C . GLU A 1 89 ? 2.012 7.960 12.715 1.00 77.44 89 GLU A C 1
ATOM 679 O O . GLU A 1 89 ? 1.402 7.072 13.318 1.00 77.44 89 GLU A O 1
ATOM 684 N N . ILE A 1 90 ? 1.808 8.202 11.415 1.00 88.62 90 ILE A N 1
ATOM 685 C CA . ILE A 1 90 ? 0.685 7.660 10.633 1.00 88.62 90 ILE A CA 1
ATOM 686 C C . ILE A 1 90 ? 0.714 6.123 10.565 1.00 88.62 90 ILE A C 1
ATOM 688 O O . ILE A 1 90 ? -0.337 5.480 10.540 1.00 88.62 90 ILE A O 1
ATOM 692 N N . VAL A 1 91 ? 1.897 5.493 10.553 1.00 90.50 91 VAL A N 1
ATOM 693 C CA . VAL A 1 91 ? 2.001 4.028 10.427 1.00 90.50 91 VAL A CA 1
ATOM 694 C C . VAL A 1 91 ? 1.319 3.292 11.584 1.00 90.50 91 VAL A C 1
ATOM 696 O O . VAL A 1 91 ? 0.752 2.217 11.376 1.00 90.50 91 VAL A O 1
ATOM 699 N N . THR A 1 92 ? 1.331 3.879 12.785 1.00 92.62 92 THR A N 1
ATOM 700 C CA . THR A 1 92 ? 0.699 3.286 13.970 1.00 92.62 92 THR A CA 1
ATOM 701 C C . THR A 1 92 ? -0.820 3.352 13.845 1.00 92.62 92 THR A C 1
ATOM 703 O O . THR A 1 92 ? -1.486 2.330 14.000 1.00 92.62 92 THR A O 1
ATOM 706 N N . GLU A 1 93 ? -1.367 4.505 13.448 1.00 95.00 93 GLU A N 1
ATOM 707 C CA . GLU A 1 93 ? -2.810 4.688 13.236 1.00 95.00 93 GLU A CA 1
ATOM 708 C C . GLU A 1 93 ? -3.355 3.774 12.124 1.00 95.00 93 GLU A C 1
ATOM 710 O O . GLU A 1 93 ? -4.438 3.191 12.252 1.00 95.00 93 GLU A O 1
ATOM 715 N N . ILE A 1 94 ? -2.581 3.582 11.047 1.00 96.38 94 ILE A N 1
ATOM 716 C CA . ILE A 1 94 ? -2.901 2.620 9.983 1.00 96.38 94 ILE A CA 1
ATOM 717 C C . ILE A 1 94 ? -2.965 1.200 10.551 1.00 96.38 94 ILE A C 1
ATOM 719 O O . ILE A 1 94 ? -3.940 0.480 10.311 1.00 96.38 94 ILE A O 1
ATOM 723 N N . ALA A 1 95 ? -1.928 0.782 11.283 1.00 96.00 95 ALA A N 1
ATOM 724 C CA . ALA A 1 95 ? -1.834 -0.568 11.824 1.00 96.00 95 ALA A CA 1
ATOM 725 C C . ALA A 1 95 ? -2.976 -0.863 12.808 1.00 96.00 95 ALA A C 1
ATOM 727 O O . ALA A 1 95 ? -3.601 -1.921 12.719 1.00 96.00 95 ALA A O 1
ATOM 728 N N . GLU A 1 96 ? -3.298 0.082 13.692 1.00 96.81 96 GLU A N 1
ATOM 729 C CA . GLU A 1 96 ? -4.417 -0.019 14.632 1.00 96.81 96 GLU A CA 1
ATOM 730 C C . GLU A 1 96 ? -5.763 -0.111 13.907 1.00 96.81 96 GLU A C 1
ATOM 732 O O . GLU A 1 96 ? -6.574 -0.990 14.212 1.00 96.81 96 GLU A O 1
ATOM 737 N N . THR A 1 97 ? -5.982 0.729 12.891 1.00 97.31 97 THR A N 1
ATOM 738 C CA . THR A 1 97 ? -7.215 0.721 12.090 1.00 97.31 97 THR A CA 1
ATOM 739 C C . THR A 1 97 ? -7.407 -0.612 11.366 1.00 97.31 97 THR A C 1
ATOM 741 O O . THR A 1 97 ? -8.508 -1.170 11.363 1.00 97.31 97 THR A O 1
ATOM 744 N N . VAL A 1 98 ? -6.342 -1.164 10.776 1.00 97.56 98 VAL A N 1
ATOM 745 C CA . VAL A 1 98 ? -6.381 -2.468 10.095 1.00 97.56 98 VAL A CA 1
ATOM 746 C C . VAL A 1 98 ? -6.573 -3.617 11.087 1.00 97.56 98 VAL A C 1
ATOM 748 O O . VAL A 1 98 ? -7.363 -4.528 10.825 1.00 97.56 98 VAL A O 1
ATOM 751 N N . ALA A 1 99 ? -5.910 -3.571 12.244 1.00 97.44 99 ALA A N 1
ATOM 752 C CA . ALA A 1 99 ? -6.074 -4.570 13.295 1.00 97.44 99 ALA A CA 1
ATOM 753 C C . ALA A 1 99 ? -7.518 -4.606 13.821 1.00 97.44 99 ALA A C 1
ATOM 755 O O . ALA A 1 99 ? -8.109 -5.685 13.942 1.00 97.44 99 ALA A O 1
ATOM 756 N N . GLU A 1 100 ? -8.121 -3.440 14.068 1.00 97.69 100 GLU A N 1
ATOM 757 C CA . GLU A 1 100 ? -9.515 -3.346 14.501 1.00 97.69 100 GLU A CA 1
ATOM 758 C C . GLU A 1 100 ? -10.475 -3.796 13.393 1.00 97.69 100 GLU A C 1
ATOM 760 O O . GLU A 1 100 ? -11.404 -4.560 13.660 1.00 97.69 100 GLU A O 1
ATOM 765 N N . ALA A 1 101 ? -10.216 -3.433 12.132 1.00 97.00 101 ALA A N 1
ATOM 766 C CA . ALA A 1 101 ? -10.997 -3.918 10.998 1.00 97.00 101 ALA A CA 1
ATOM 767 C C . ALA A 1 101 ? -11.009 -5.450 10.916 1.00 97.00 101 ALA A C 1
ATOM 769 O O . ALA A 1 101 ? -12.072 -6.046 10.728 1.00 97.00 101 ALA A O 1
ATOM 770 N N . LYS A 1 102 ? -9.860 -6.105 11.127 1.00 95.62 102 LYS A N 1
ATOM 771 C CA . LYS A 1 102 ? -9.778 -7.571 11.180 1.00 95.62 102 LYS A CA 1
ATOM 772 C C . LYS A 1 102 ? -10.546 -8.155 12.358 1.00 95.62 102 LYS A C 1
ATOM 774 O O . LYS A 1 102 ? -11.296 -9.112 12.177 1.00 95.62 102 LYS A O 1
ATOM 779 N N . LYS A 1 103 ? -10.390 -7.579 13.551 1.00 97.12 103 LYS A N 1
ATOM 780 C CA . LYS A 1 103 ? -11.088 -8.027 14.764 1.00 97.12 103 LYS A CA 1
ATOM 781 C C . LYS A 1 103 ? -12.609 -7.921 14.627 1.00 97.12 103 LYS A C 1
ATOM 783 O O . LYS A 1 103 ? -13.327 -8.796 15.099 1.00 97.12 103 LYS A O 1
ATOM 788 N N . GLN A 1 104 ? -13.088 -6.873 13.963 1.00 96.94 104 GLN A N 1
ATOM 789 C CA . GLN A 1 104 ? -14.510 -6.599 13.754 1.00 96.94 104 GLN A CA 1
ATOM 790 C C . GLN A 1 104 ? -15.082 -7.229 12.473 1.00 96.94 104 GLN A C 1
ATOM 792 O O . GLN A 1 104 ? -16.276 -7.090 12.204 1.00 96.94 104 GLN A O 1
ATOM 797 N N . GLY A 1 105 ? -14.253 -7.894 11.660 1.00 95.62 105 GLY A N 1
ATOM 798 C CA . GLY A 1 105 ? -14.672 -8.502 10.394 1.00 95.62 105 GLY A CA 1
ATOM 799 C C . GLY A 1 105 ? -15.118 -7.487 9.335 1.00 95.62 105 GLY A C 1
ATOM 800 O O . GLY A 1 105 ? -16.015 -7.773 8.542 1.00 95.62 105 GLY A O 1
ATOM 801 N N . TRP A 1 106 ? -14.548 -6.281 9.331 1.00 96.06 106 TRP A N 1
ATOM 802 C CA . TRP A 1 106 ? -14.864 -5.263 8.330 1.00 96.06 106 TRP A CA 1
ATOM 803 C C . TRP A 1 106 ? -14.228 -5.592 6.977 1.00 96.06 106 TRP A C 1
ATOM 805 O O . TRP A 1 106 ? -13.089 -6.045 6.890 1.00 96.06 106 TRP A O 1
ATOM 815 N N . GLY A 1 107 ? -14.982 -5.340 5.906 1.00 94.44 107 GLY A N 1
ATOM 816 C CA . GLY A 1 107 ? -14.483 -5.457 4.538 1.00 94.44 107 GLY A CA 1
ATOM 817 C C . GLY A 1 107 ? -13.595 -4.279 4.133 1.00 94.44 107 GLY A C 1
ATOM 818 O O . GLY A 1 107 ? -13.649 -3.209 4.746 1.00 94.44 107 GLY A O 1
ATOM 819 N N . LYS A 1 108 ? -12.839 -4.474 3.045 1.00 95.50 108 LYS A N 1
ATOM 820 C CA . LYS A 1 108 ? -11.893 -3.503 2.467 1.00 95.50 108 LYS A CA 1
ATOM 821 C C . LYS A 1 108 ? -12.463 -2.085 2.391 1.00 95.50 108 LYS A C 1
ATOM 823 O O . LYS A 1 108 ? -11.864 -1.176 2.947 1.00 95.50 108 LYS A O 1
ATOM 828 N N . ASP A 1 109 ? -13.642 -1.906 1.801 1.00 95.88 109 ASP A N 1
ATOM 829 C CA . ASP A 1 109 ? -14.243 -0.579 1.598 1.00 95.88 109 ASP A CA 1
ATOM 830 C C . ASP A 1 109 ? -14.470 0.187 2.904 1.00 95.88 109 ASP A C 1
ATOM 832 O O . ASP A 1 109 ? -14.290 1.401 2.968 1.00 95.88 109 ASP A O 1
ATOM 836 N N . LYS A 1 110 ? -14.881 -0.514 3.968 1.00 97.38 110 LYS A N 1
ATOM 837 C CA . LYS A 1 110 ? -15.078 0.116 5.275 1.00 97.38 110 LYS A CA 1
ATOM 838 C C . LYS A 1 110 ? -13.736 0.473 5.905 1.00 97.38 110 LYS A C 1
ATOM 840 O O . LYS A 1 110 ? -13.610 1.566 6.446 1.00 97.38 110 LYS A O 1
ATOM 845 N N . THR A 1 111 ? -12.750 -0.416 5.809 1.00 97.88 111 THR A N 1
ATOM 846 C CA . THR A 1 111 ? -11.389 -0.154 6.290 1.00 97.88 111 THR A CA 1
ATOM 847 C C . THR A 1 111 ? -10.785 1.058 5.587 1.00 97.88 111 THR A C 1
ATOM 849 O O . THR A 1 111 ? -10.289 1.956 6.255 1.00 97.88 111 THR A O 1
ATOM 852 N N . LEU A 1 112 ? -10.912 1.147 4.260 1.00 97.88 112 LEU A N 1
ATOM 853 C CA . LEU A 1 112 ? -10.414 2.277 3.474 1.00 97.88 112 LEU A CA 1
ATOM 854 C C . LEU A 1 112 ? -11.103 3.595 3.836 1.00 97.88 112 LEU A C 1
ATOM 856 O O . LEU A 1 112 ? -10.431 4.609 3.972 1.00 97.88 112 LEU A O 1
ATOM 860 N N . LYS A 1 113 ? -12.418 3.591 4.089 1.00 98.00 113 LYS A N 1
ATOM 861 C CA . LYS A 1 113 ? -13.128 4.789 4.573 1.00 98.00 113 LYS A CA 1
ATOM 862 C C . LYS A 1 113 ? -12.620 5.286 5.926 1.00 98.00 113 LYS A C 1
ATOM 864 O O . LYS A 1 113 ? -12.619 6.488 6.158 1.00 98.00 113 LYS A O 1
ATOM 869 N N . LEU A 1 114 ? -12.230 4.376 6.819 1.00 97.81 114 LEU A N 1
ATOM 870 C CA . LEU A 1 114 ? -11.662 4.739 8.118 1.00 97.81 114 LEU A CA 1
ATOM 871 C C . LEU A 1 114 ? -10.231 5.251 7.971 1.00 97.81 114 LEU A C 1
ATOM 873 O O . LEU A 1 114 ? -9.894 6.263 8.571 1.00 97.81 114 LEU A O 1
ATOM 877 N N . LEU A 1 115 ? -9.428 4.610 7.119 1.00 97.50 115 LEU A N 1
ATOM 878 C CA . LEU A 1 115 ? -8.085 5.087 6.796 1.00 97.50 115 LEU A CA 1
ATOM 879 C C . LEU A 1 115 ? -8.122 6.488 6.171 1.00 97.50 115 LEU A C 1
ATOM 881 O O . LEU A 1 115 ? -7.350 7.344 6.576 1.00 97.50 115 LEU A O 1
ATOM 885 N N . ALA A 1 116 ? -9.068 6.768 5.271 1.00 97.31 116 ALA A N 1
ATOM 886 C CA . ALA A 1 116 ? -9.250 8.093 4.670 1.00 97.31 116 ALA A CA 1
ATOM 887 C C . ALA A 1 116 ? -9.607 9.203 5.682 1.00 97.31 116 ALA A C 1
ATOM 889 O O . ALA A 1 116 ? -9.540 10.383 5.344 1.00 97.31 116 ALA A O 1
ATOM 890 N N . ALA A 1 117 ? -10.017 8.848 6.905 1.00 96.81 117 ALA A N 1
ATOM 891 C CA . ALA A 1 117 ? -10.272 9.814 7.970 1.00 96.81 117 ALA A CA 1
ATOM 892 C C . ALA A 1 117 ? -8.994 10.224 8.726 1.00 96.81 117 ALA A C 1
ATOM 894 O O . ALA A 1 117 ? -9.025 11.210 9.463 1.00 96.81 117 ALA A O 1
ATOM 895 N N . ILE A 1 118 ? -7.890 9.489 8.553 1.00 95.25 118 ILE A N 1
ATOM 896 C CA . ILE A 1 118 ? -6.595 9.794 9.167 1.00 95.25 118 ILE A CA 1
ATOM 897 C C . ILE A 1 118 ? -5.928 10.922 8.361 1.00 95.25 118 ILE A C 1
ATOM 899 O O . ILE A 1 118 ? -5.757 10.787 7.143 1.00 95.25 118 ILE A O 1
ATOM 903 N N . PRO A 1 119 ? -5.537 12.043 8.997 1.00 93.38 119 PRO A N 1
ATOM 904 C CA . PRO A 1 119 ? -4.818 13.115 8.320 1.00 93.38 119 PRO A CA 1
ATOM 905 C C . PRO A 1 119 ? -3.556 12.607 7.614 1.00 93.38 119 PRO A C 1
ATOM 907 O O . PRO A 1 119 ? -2.761 11.870 8.185 1.00 93.38 119 PRO A O 1
ATOM 910 N N . GLY A 1 120 ? -3.368 13.017 6.360 1.00 93.00 120 GLY A N 1
ATOM 911 C CA . GLY A 1 120 ? -2.235 12.575 5.544 1.00 93.00 120 GLY A CA 1
ATOM 912 C C . GLY A 1 120 ? -2.477 11.274 4.779 1.00 93.00 120 GLY A C 1
ATOM 913 O O . GLY A 1 120 ? -1.637 10.912 3.962 1.00 93.00 120 GLY A O 1
ATOM 914 N N . ILE A 1 121 ? -3.617 10.597 4.950 1.00 96.56 121 ILE A N 1
ATOM 915 C CA . ILE A 1 121 ? -3.986 9.462 4.098 1.00 96.56 121 ILE A CA 1
ATOM 916 C C . ILE A 1 121 ? -4.884 9.920 2.952 1.00 96.56 121 ILE A C 1
ATOM 918 O O . ILE A 1 121 ? -5.931 10.531 3.154 1.00 96.56 121 ILE A O 1
ATOM 922 N N . TYR A 1 122 ? -4.489 9.567 1.733 1.00 96.75 122 TYR A N 1
ATOM 923 C CA . TYR A 1 122 ? -5.304 9.715 0.536 1.00 96.75 122 TYR A CA 1
ATOM 924 C C . TYR A 1 122 ? -5.733 8.339 0.021 1.00 96.75 122 TYR A C 1
ATOM 926 O O . 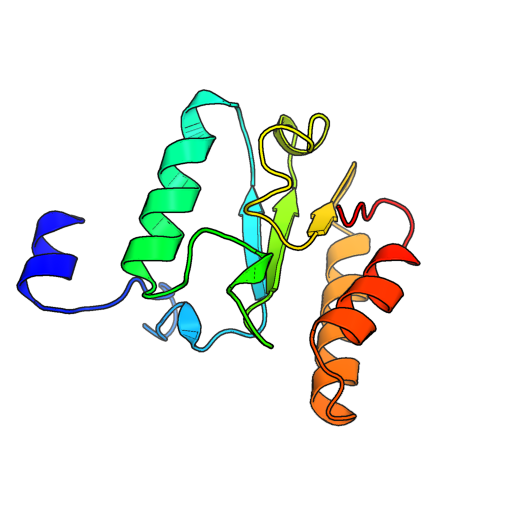TYR A 1 122 ? -4.897 7.483 -0.263 1.00 96.75 122 TYR A O 1
ATOM 934 N N . VAL A 1 123 ? -7.042 8.126 -0.092 1.00 97.38 123 VAL A N 1
ATOM 935 C CA . VAL A 1 123 ? -7.645 6.929 -0.692 1.00 97.38 123 VAL A CA 1
ATOM 936 C C . VAL A 1 123 ? -8.283 7.356 -2.020 1.00 97.38 123 VAL A C 1
ATOM 938 O O . VAL A 1 123 ? -9.160 8.223 -1.968 1.00 97.38 123 VAL A O 1
ATOM 941 N N . PRO A 1 124 ? -7.839 6.809 -3.168 1.00 93.94 124 PRO A N 1
ATOM 942 C CA . PRO A 1 124 ? -8.413 7.117 -4.480 1.00 93.94 124 PRO A CA 1
ATOM 943 C C . PRO A 1 124 ? -9.867 6.657 -4.659 1.00 93.94 124 PRO A C 1
ATOM 945 O O . PRO A 1 124 ? -10.271 5.655 -4.018 1.00 93.94 124 PRO A O 1
#

Radius of gyration: 14.32 Å; Cα contacts (8 Å, |Δi|>4): 177; chains: 1; bounding box: 31×36×28 Å

Secondary structure (DSSP, 8-state):
-HHHHHHTTPPPB-TTT--BGGGSSEEEEE---GGGHHHHHHHHHHTT--SSGGG--SSSEEEEESGGGGS-GGGTTT-SEEE-S-HHHHHHHHHHHHHHHHHTT--HHHHHHHHTTSTTEE--

pLDDT: mean 94.01, std 4.52, range [71.62, 98.06]

Solvent-accessible surface area (backbone atoms only — not comparable to full-atom values): 6945 Å² total; per-residue (Å²): 112,66,70,59,30,61,75,68,70,47,56,40,50,43,88,90,78,59,47,43,50,58,76,35,67,63,46,81,44,76,32,76,45,76,90,51,53,66,56,54,45,51,49,30,51,42,26,74,40,66,48,40,36,90,74,55,76,53,63,41,42,39,34,34,20,48,72,40,29,76,61,46,74,92,45,39,66,47,36,54,33,29,40,47,74,78,56,81,69,50,53,53,58,51,51,51,51,51,52,50,25,59,76,69,66,53,51,44,72,60,45,46,59,56,49,46,69,41,87,47,37,49,54,114

Mean predicted aligned error: 3.26 Å